Protein AF-A0A3D4EWA5-F1 (afdb_monomer_lite)

Radius of gyration: 17.2 Å; chains: 1; bounding box: 40×42×42 Å

Secondary structure (DSSP, 8-state):
-PPP--S---PEEEEETTEEEEE-GGGSTTSTTHHHHHHHHHHHHHHHHHHHHHS-HHHHHHHTTSEEEE-SB-SS--S-EE---SHHHHHTT--GGGTTEEEE-BGGGGG-HHHHHH-TTHHHHHHHHHHIIIII-TT-HHHHHHHHHHHHHTTTTSEE-TTS-EE--GGGS-TTT-

Structure (mmCIF, N/CA/C/O backbone):
data_AF-A0A3D4EWA5-F1
#
_entry.id   AF-A0A3D4EWA5-F1
#
loop_
_atom_site.group_PDB
_atom_site.id
_atom_site.type_symbol
_atom_site.label_atom_id
_atom_site.label_alt_id
_atom_site.label_comp_id
_atom_site.label_asym_id
_atom_site.label_entity_id
_atom_site.label_seq_id
_atom_site.pdbx_PDB_ins_code
_atom_site.Cartn_x
_atom_site.Cartn_y
_atom_site.Cartn_z
_atom_site.occupancy
_atom_site.B_iso_or_equiv
_atom_site.auth_seq_id
_atom_site.auth_comp_id
_atom_site.auth_asym_id
_atom_site.auth_atom_id
_atom_site.pdbx_PDB_model_num
ATOM 1 N N . ALA A 1 1 ? -5.604 -27.958 -14.054 1.00 60.31 1 ALA A N 1
ATOM 2 C CA . ALA A 1 1 ? -4.445 -27.291 -14.687 1.00 60.31 1 ALA A CA 1
ATOM 3 C C . ALA A 1 1 ? -3.845 -26.311 -13.682 1.00 60.31 1 ALA A C 1
ATOM 5 O O . ALA A 1 1 ? -4.599 -25.819 -12.851 1.00 60.31 1 ALA A O 1
ATOM 6 N N . ARG A 1 2 ? -2.526 -26.063 -13.693 1.00 59.59 2 ARG A N 1
ATOM 7 C CA . ARG A 1 2 ? -1.963 -24.949 -12.906 1.00 59.59 2 ARG A CA 1
ATOM 8 C C . ARG A 1 2 ? -2.493 -23.637 -13.502 1.00 59.59 2 ARG A C 1
ATOM 10 O O . ARG A 1 2 ? -2.557 -23.574 -14.729 1.00 59.59 2 ARG A O 1
ATOM 17 N N . PRO A 1 3 ? -2.894 -22.650 -12.687 1.00 73.94 3 PRO A N 1
ATOM 18 C CA . PRO A 1 3 ? -3.316 -21.363 -13.219 1.00 73.94 3 PRO A CA 1
ATOM 19 C C . PRO A 1 3 ? -2.159 -20.721 -13.994 1.00 73.94 3 PRO A C 1
ATOM 21 O O . PRO A 1 3 ? -0.988 -20.911 -13.649 1.00 73.94 3 PRO A O 1
ATOM 24 N N . GLU A 1 4 ? -2.496 -20.024 -15.077 1.00 88.12 4 GLU A N 1
ATOM 25 C CA . GLU A 1 4 ? -1.547 -19.239 -15.865 1.00 88.12 4 GLU A CA 1
ATOM 26 C C . GLU A 1 4 ? -0.866 -18.190 -14.973 1.00 88.12 4 GLU A C 1
ATOM 28 O O . GLU A 1 4 ? -1.461 -17.708 -14.009 1.00 88.12 4 GLU A O 1
ATOM 33 N N . ARG A 1 5 ? 0.401 -17.861 -15.251 1.00 94.44 5 ARG A N 1
ATOM 34 C CA . ARG A 1 5 ? 1.111 -16.813 -14.506 1.00 94.44 5 ARG A CA 1
ATOM 35 C C . ARG A 1 5 ? 0.621 -15.450 -14.977 1.00 94.44 5 ARG A C 1
ATOM 37 O O . ARG A 1 5 ? 0.975 -15.017 -16.068 1.00 94.44 5 ARG A O 1
ATOM 44 N N . VAL A 1 6 ? -0.147 -14.768 -14.138 1.00 96.12 6 VAL A N 1
ATOM 45 C CA . VAL A 1 6 ? -0.735 -13.463 -14.447 1.00 96.12 6 VAL A CA 1
ATOM 46 C C . VAL A 1 6 ? 0.026 -12.367 -13.706 1.00 96.12 6 VAL A C 1
ATOM 48 O O . VAL A 1 6 ? 0.065 -12.367 -12.479 1.00 96.12 6 VAL A O 1
ATOM 51 N N . GLY A 1 7 ? 0.640 -11.440 -14.448 1.00 94.44 7 GLY A N 1
ATOM 52 C CA . GLY A 1 7 ? 1.297 -10.254 -13.876 1.00 94.44 7 GLY A CA 1
ATOM 53 C C . GLY A 1 7 ? 2.630 -10.514 -13.170 1.00 94.44 7 GLY A C 1
ATOM 54 O O . GLY A 1 7 ? 3.081 -9.680 -12.399 1.00 94.44 7 GLY A O 1
ATOM 55 N N . TRP A 1 8 ? 3.268 -11.664 -13.400 1.00 97.50 8 TRP A N 1
ATOM 56 C CA . TRP A 1 8 ? 4.545 -11.971 -12.755 1.00 97.50 8 TRP A CA 1
ATOM 57 C C . TRP A 1 8 ? 5.662 -11.105 -13.331 1.00 97.50 8 TRP A C 1
ATOM 59 O O . TRP A 1 8 ? 5.814 -11.003 -14.548 1.00 97.50 8 TRP A O 1
ATOM 69 N N . ILE A 1 9 ? 6.486 -10.563 -12.440 1.00 97.31 9 ILE A N 1
ATOM 70 C CA . ILE A 1 9 ? 7.701 -9.820 -12.769 1.00 97.31 9 ILE A CA 1
ATOM 71 C C . ILE A 1 9 ? 8.875 -10.376 -11.964 1.00 97.31 9 ILE A C 1
ATOM 73 O O . ILE A 1 9 ? 8.683 -10.957 -10.898 1.00 97.31 9 ILE A O 1
ATOM 77 N N . GLU A 1 10 ? 10.096 -10.166 -12.446 1.00 98.00 10 GLU A N 1
ATOM 78 C CA . GLU A 1 10 ? 11.303 -10.351 -11.638 1.00 98.00 10 GLU A CA 1
ATOM 79 C C . GLU A 1 10 ? 11.758 -8.978 -11.132 1.00 98.00 10 GLU A C 1
ATOM 81 O O . GLU A 1 10 ? 12.383 -8.231 -11.887 1.00 98.00 10 GLU A O 1
ATOM 86 N N . PRO A 1 11 ? 11.392 -8.585 -9.897 1.00 98.31 11 PRO A N 1
ATOM 87 C CA . PRO A 1 11 ? 11.638 -7.235 -9.420 1.00 98.31 11 PRO A CA 1
ATOM 88 C C . PRO A 1 11 ? 13.100 -7.022 -9.029 1.00 98.31 11 PRO A C 1
ATOM 90 O O . PRO A 1 11 ? 13.798 -7.930 -8.575 1.00 98.31 11 PRO A O 1
ATOM 93 N N . VAL A 1 12 ? 13.530 -5.767 -9.095 1.00 98.69 12 VAL A N 1
ATOM 94 C CA . VAL A 1 12 ? 14.793 -5.313 -8.511 1.00 98.69 12 VAL A CA 1
ATOM 95 C C . VAL A 1 12 ? 14.511 -4.708 -7.140 1.00 98.69 12 VAL A C 1
ATOM 97 O O . VAL A 1 12 ? 13.650 -3.839 -6.995 1.00 98.69 12 VAL A O 1
ATOM 100 N N . GLN A 1 13 ? 15.249 -5.147 -6.123 1.00 98.69 13 GLN A N 1
ATOM 101 C CA . GLN A 1 13 ? 15.126 -4.596 -4.776 1.00 98.69 13 GLN A CA 1
ATOM 102 C C . GLN A 1 13 ? 15.839 -3.248 -4.658 1.00 98.69 13 GLN A C 1
ATOM 104 O O . GLN A 1 13 ? 16.986 -3.089 -5.078 1.00 98.69 13 GLN A O 1
ATOM 109 N N . LYS A 1 14 ? 15.166 -2.282 -4.036 1.00 98.62 14 LYS A N 1
ATOM 110 C CA . LYS A 1 14 ? 15.709 -0.974 -3.667 1.00 98.62 14 LYS A CA 1
ATOM 111 C C . LYS A 1 14 ? 15.431 -0.680 -2.200 1.00 98.62 14 LYS A C 1
ATOM 113 O O . LYS A 1 14 ? 14.403 -1.090 -1.668 1.00 98.62 14 LYS A O 1
ATOM 118 N N . ASN A 1 15 ? 16.324 0.077 -1.567 1.00 98.56 15 ASN A N 1
ATOM 119 C CA . ASN A 1 15 ? 16.031 0.711 -0.287 1.00 98.56 15 ASN A CA 1
ATOM 120 C C . ASN A 1 15 ? 15.477 2.118 -0.543 1.00 98.56 15 ASN A C 1
ATOM 122 O O . ASN A 1 15 ? 16.121 2.909 -1.234 1.00 98.56 15 ASN A O 1
ATOM 126 N N . ILE A 1 16 ? 14.290 2.416 -0.018 1.00 98.62 16 ILE A N 1
ATOM 127 C CA . ILE A 1 16 ? 13.665 3.739 -0.118 1.00 98.62 16 ILE A CA 1
ATOM 128 C C . ILE A 1 16 ? 13.224 4.141 1.283 1.00 98.62 16 ILE A C 1
ATOM 130 O O . ILE A 1 16 ? 12.354 3.497 1.862 1.00 98.62 16 ILE A O 1
ATOM 134 N N . GLU A 1 17 ? 13.847 5.182 1.840 1.00 98.25 17 GLU A N 1
ATOM 135 C CA . GLU A 1 17 ? 13.540 5.712 3.181 1.00 98.25 17 GLU A CA 1
ATOM 136 C C . GLU A 1 17 ? 13.616 4.663 4.314 1.00 98.25 17 GLU A C 1
ATOM 138 O O . GLU A 1 17 ? 12.964 4.791 5.349 1.00 98.25 17 GLU A O 1
ATOM 143 N N . GLY A 1 18 ? 14.410 3.600 4.136 1.00 97.81 18 GLY A N 1
ATOM 144 C CA . GLY A 1 18 ? 14.536 2.501 5.098 1.00 97.81 18 GLY A CA 1
ATOM 145 C C . GLY A 1 18 ? 13.632 1.291 4.834 1.00 97.81 18 GLY A C 1
ATOM 146 O O . GLY A 1 18 ? 13.803 0.280 5.509 1.00 97.81 18 GLY A O 1
ATOM 147 N N . TRP A 1 19 ? 12.738 1.344 3.841 1.00 98.75 19 TRP A N 1
ATOM 148 C CA . TRP A 1 19 ? 11.940 0.192 3.404 1.00 98.75 19 TRP A CA 1
ATOM 149 C C . TRP A 1 19 ? 12.620 -0.572 2.270 1.00 98.75 19 TRP A C 1
ATOM 151 O O . TRP A 1 19 ? 13.206 0.026 1.364 1.00 98.75 19 TRP A O 1
ATOM 161 N N . THR A 1 20 ? 12.457 -1.895 2.272 1.00 98.88 20 THR A N 1
ATOM 162 C CA . THR A 1 20 ? 12.724 -2.738 1.100 1.00 98.88 20 THR A CA 1
ATOM 163 C C . THR A 1 20 ? 11.556 -2.629 0.123 1.00 98.88 20 THR A C 1
ATOM 165 O O . THR A 1 20 ? 10.423 -3.003 0.441 1.00 98.88 20 THR A O 1
ATOM 168 N N . VAL A 1 21 ? 11.840 -2.140 -1.083 1.00 98.88 21 VAL A N 1
ATOM 169 C CA . VAL A 1 21 ? 10.872 -1.995 -2.172 1.00 98.88 21 VAL A CA 1
ATOM 170 C C . VAL A 1 21 ? 11.289 -2.871 -3.350 1.00 98.88 21 VAL A C 1
ATOM 172 O O . VAL A 1 21 ? 12.381 -2.717 -3.891 1.00 98.88 21 VAL A O 1
ATOM 175 N N . HIS A 1 22 ? 10.413 -3.784 -3.755 1.00 98.88 22 HIS A N 1
ATOM 176 C CA . HIS A 1 22 ? 10.550 -4.627 -4.941 1.00 98.88 22 HIS A CA 1
ATOM 177 C C . HIS A 1 22 ? 9.965 -3.871 -6.130 1.00 98.88 22 HIS A C 1
ATOM 179 O O . HIS A 1 22 ? 8.761 -3.631 -6.166 1.00 98.88 22 HIS A O 1
ATOM 185 N N . VAL A 1 23 ? 10.811 -3.439 -7.062 1.00 98.88 23 VAL A N 1
ATOM 186 C CA . VAL A 1 23 ? 10.417 -2.548 -8.159 1.00 98.88 23 VAL A CA 1
ATOM 187 C C . VAL A 1 23 ? 10.438 -3.298 -9.483 1.00 98.88 23 VAL A C 1
ATOM 189 O O . VAL A 1 23 ? 11.435 -3.934 -9.824 1.00 98.88 23 VAL A O 1
ATOM 192 N N . ASP A 1 24 ? 9.356 -3.173 -10.244 1.00 98.69 24 ASP A N 1
ATOM 193 C CA . ASP A 1 24 ? 9.283 -3.577 -11.646 1.00 98.69 24 ASP A CA 1
ATOM 194 C C . ASP A 1 24 ? 10.440 -2.974 -12.463 1.00 98.69 24 ASP A C 1
ATOM 196 O O . ASP A 1 24 ? 10.563 -1.744 -12.519 1.00 98.69 24 ASP A O 1
ATOM 200 N N . PRO A 1 25 ? 11.291 -3.797 -13.110 1.00 98.56 25 PRO A N 1
ATOM 201 C CA . PRO A 1 25 ? 12.411 -3.308 -13.909 1.00 98.56 25 PRO A CA 1
ATOM 202 C C . PRO A 1 25 ? 11.994 -2.334 -15.015 1.00 98.56 25 PRO A C 1
ATOM 204 O O . PRO A 1 25 ? 12.781 -1.458 -15.370 1.00 98.56 25 PRO A O 1
ATOM 207 N N . ALA A 1 26 ? 10.757 -2.417 -15.521 1.00 98.44 26 ALA A N 1
ATOM 208 C CA . ALA A 1 26 ? 10.249 -1.475 -16.514 1.00 98.44 26 ALA A CA 1
ATOM 209 C C . ALA A 1 26 ? 10.202 -0.026 -15.991 1.00 98.44 26 ALA A C 1
ATOM 211 O O . ALA A 1 26 ? 10.226 0.909 -16.785 1.00 98.44 26 ALA A O 1
ATOM 212 N N . LEU A 1 27 ? 10.158 0.178 -14.670 1.00 98.75 27 LEU A N 1
ATOM 213 C CA . LEU A 1 27 ? 10.171 1.493 -14.019 1.00 98.75 27 LEU A CA 1
ATOM 214 C C . LEU A 1 27 ? 11.585 2.007 -13.704 1.00 98.75 27 LEU A C 1
ATOM 216 O O . LEU A 1 27 ? 11.731 3.096 -13.148 1.00 98.75 27 LEU A O 1
ATOM 220 N N . LEU A 1 28 ? 12.628 1.228 -13.977 1.00 98.50 28 LEU A N 1
ATOM 221 C CA . LEU A 1 28 ? 14.000 1.599 -13.646 1.00 98.50 28 LEU A CA 1
ATOM 222 C C . LEU A 1 28 ? 14.712 2.290 -14.808 1.00 98.50 28 LEU A C 1
ATOM 224 O O . LEU A 1 28 ? 14.181 2.416 -15.907 1.00 98.50 28 LEU A O 1
ATOM 228 N N . GLU A 1 29 ? 15.928 2.765 -14.540 1.00 94.50 29 GLU A N 1
ATOM 229 C CA . GLU A 1 29 ? 16.822 3.296 -15.567 1.00 94.50 29 GLU A CA 1
ATOM 230 C C . GLU A 1 29 ? 17.024 2.239 -16.665 1.00 94.50 29 GLU A C 1
ATOM 232 O O . GLU A 1 29 ? 17.309 1.079 -16.366 1.00 94.50 29 GLU A O 1
ATOM 237 N N . ASN A 1 30 ? 16.843 2.639 -17.928 1.00 94.56 30 ASN A N 1
ATOM 238 C CA . ASN A 1 30 ? 16.792 1.772 -19.119 1.00 94.56 30 ASN A CA 1
ATOM 239 C C . ASN A 1 30 ? 15.539 0.880 -19.262 1.00 94.56 30 ASN A C 1
ATOM 241 O O . ASN A 1 30 ? 15.455 0.104 -20.212 1.00 94.56 30 ASN A O 1
ATOM 245 N N . GLY A 1 31 ? 14.558 0.989 -18.365 1.00 97.44 31 GLY A N 1
ATOM 246 C CA . GLY A 1 31 ? 13.248 0.355 -18.511 1.00 97.44 31 GLY A CA 1
ATOM 247 C C . GLY A 1 31 ? 12.320 1.124 -19.460 1.00 97.44 31 GLY A C 1
ATOM 248 O O . GLY A 1 31 ? 12.428 2.342 -19.609 1.00 97.44 31 GLY A O 1
ATOM 249 N N . GLU A 1 32 ? 11.354 0.423 -20.065 1.00 98.19 32 GLU A N 1
ATOM 250 C CA . GLU A 1 32 ? 10.366 0.987 -21.011 1.00 98.19 32 GLU A CA 1
ATOM 251 C C . GLU A 1 32 ? 9.569 2.176 -20.433 1.00 98.19 32 GLU A C 1
ATOM 253 O O . GLU A 1 32 ? 9.068 3.039 -21.155 1.00 98.19 32 GLU A O 1
ATOM 258 N N . HIS A 1 33 ? 9.444 2.245 -19.110 1.00 98.44 33 HIS A N 1
ATOM 259 C CA . HIS A 1 33 ? 8.669 3.246 -18.388 1.00 98.44 33 HIS A CA 1
ATOM 260 C C . HIS A 1 33 ? 9.515 4.032 -17.377 1.00 98.44 33 HIS A C 1
ATOM 262 O O . HIS A 1 33 ? 8.984 4.487 -16.361 1.00 98.44 33 HIS A O 1
ATOM 268 N N . ALA A 1 34 ? 10.806 4.235 -17.658 1.00 98.50 34 ALA A N 1
ATOM 269 C CA . ALA A 1 34 ? 11.747 4.923 -16.771 1.00 98.50 34 ALA A CA 1
ATOM 270 C C . ALA A 1 34 ? 11.237 6.291 -16.265 1.00 98.50 34 ALA A C 1
ATOM 272 O O . ALA A 1 34 ? 11.240 6.537 -15.061 1.00 98.50 34 ALA A O 1
ATOM 273 N N . GLU A 1 35 ? 10.704 7.158 -17.137 1.00 98.31 35 GLU A N 1
ATOM 274 C CA . GLU A 1 35 ? 10.182 8.481 -16.732 1.00 98.31 35 GLU A CA 1
ATOM 275 C C . GLU A 1 35 ? 8.996 8.387 -15.755 1.00 98.31 35 GLU A C 1
ATOM 277 O O . GLU A 1 35 ? 8.840 9.188 -14.829 1.00 98.31 35 GLU A O 1
ATOM 282 N N . LYS A 1 36 ? 8.125 7.394 -15.965 1.00 98.56 36 LYS A N 1
ATOM 283 C CA . LYS A 1 36 ? 6.995 7.109 -15.073 1.00 98.56 36 LYS A CA 1
ATOM 284 C C . LYS A 1 36 ? 7.505 6.590 -13.734 1.00 98.56 36 LYS A C 1
ATOM 286 O O . LYS A 1 36 ? 7.010 7.009 -12.687 1.00 98.56 36 LYS A O 1
ATOM 291 N N . GLY A 1 37 ? 8.487 5.697 -13.781 1.00 98.62 37 GLY A N 1
ATOM 292 C CA . GLY A 1 37 ? 9.143 5.139 -12.613 1.00 98.62 37 GLY A CA 1
ATOM 293 C C . GLY A 1 37 ? 9.837 6.194 -11.769 1.00 98.62 37 GLY A C 1
ATOM 294 O O . GLY A 1 37 ? 9.646 6.210 -10.559 1.00 98.62 37 GLY A O 1
ATOM 295 N N . GLU A 1 38 ? 10.536 7.147 -12.383 1.00 98.56 38 GLU A N 1
ATOM 296 C CA . GLU A 1 38 ? 11.162 8.262 -11.670 1.00 98.56 38 GLU A CA 1
ATOM 297 C C . GLU A 1 38 ? 10.132 9.056 -10.848 1.00 98.56 38 GLU A C 1
ATOM 299 O O . GLU A 1 38 ? 10.327 9.291 -9.652 1.00 98.56 38 GLU A O 1
ATOM 304 N N . LYS A 1 39 ? 8.994 9.415 -11.458 1.00 98.50 39 LYS A N 1
ATOM 305 C CA . LYS A 1 39 ? 7.896 10.120 -10.773 1.00 98.50 39 LYS A CA 1
ATOM 306 C C . LYS A 1 39 ? 7.293 9.276 -9.650 1.00 98.50 39 LYS A C 1
ATOM 308 O O . LYS A 1 39 ? 7.085 9.781 -8.548 1.00 98.50 39 LYS A O 1
ATOM 313 N N . ALA A 1 40 ? 7.027 7.999 -9.919 1.00 98.62 40 ALA A N 1
ATOM 314 C CA . ALA A 1 40 ? 6.442 7.076 -8.953 1.00 98.62 40 ALA A CA 1
ATOM 315 C C . ALA A 1 40 ? 7.356 6.852 -7.742 1.00 98.62 40 ALA A C 1
ATOM 317 O O . ALA A 1 40 ? 6.897 6.951 -6.608 1.00 98.62 40 ALA A O 1
ATOM 318 N N . LEU A 1 41 ? 8.652 6.624 -7.961 1.00 98.81 41 LEU A N 1
ATOM 319 C CA . LEU A 1 41 ? 9.633 6.408 -6.898 1.00 98.81 41 LEU A CA 1
ATOM 320 C C . LEU A 1 41 ? 9.833 7.669 -6.048 1.00 98.81 41 LEU A C 1
ATOM 322 O O . LEU A 1 41 ? 9.870 7.566 -4.823 1.00 98.81 41 LEU A O 1
ATOM 326 N N . LYS A 1 42 ? 9.879 8.860 -6.666 1.00 98.56 42 LYS A N 1
ATOM 327 C CA . LYS A 1 42 ? 9.909 10.142 -5.937 1.00 98.56 42 LYS A CA 1
ATOM 328 C C . LYS A 1 42 ? 8.669 10.326 -5.061 1.00 98.56 42 LYS A C 1
ATOM 330 O O . LYS A 1 42 ? 8.787 10.704 -3.897 1.00 98.56 42 LYS A O 1
ATOM 335 N N . MET A 1 43 ? 7.483 10.028 -5.593 1.00 98.44 43 MET A N 1
ATOM 336 C CA . MET A 1 43 ? 6.244 10.118 -4.817 1.00 98.44 43 MET A CA 1
ATOM 337 C C . MET A 1 43 ? 6.159 9.067 -3.711 1.00 98.44 43 MET A C 1
ATOM 339 O O . MET A 1 43 ? 5.721 9.388 -2.608 1.00 98.44 43 MET A O 1
ATOM 343 N N . LEU A 1 44 ? 6.611 7.836 -3.960 1.00 98.75 44 LEU A N 1
ATOM 344 C CA . LEU A 1 44 ? 6.685 6.805 -2.928 1.00 98.75 44 LEU A CA 1
ATOM 345 C C . LEU A 1 44 ? 7.616 7.239 -1.790 1.00 98.75 44 LEU A C 1
ATOM 347 O O . LEU A 1 44 ? 7.211 7.174 -0.633 1.00 98.75 44 LEU A O 1
ATOM 351 N N . ALA A 1 45 ? 8.807 7.760 -2.104 1.00 98.81 45 ALA A N 1
ATOM 352 C CA . ALA A 1 45 ? 9.714 8.318 -1.101 1.00 98.81 45 ALA A CA 1
ATOM 353 C C . ALA A 1 45 ? 9.035 9.433 -0.285 1.00 98.81 45 ALA A C 1
ATOM 355 O O . ALA A 1 45 ? 9.088 9.409 0.941 1.00 98.81 45 ALA A O 1
ATOM 356 N N . ASN A 1 46 ? 8.298 10.345 -0.929 1.00 98.19 46 ASN A N 1
ATOM 357 C CA . ASN A 1 46 ? 7.532 11.376 -0.221 1.00 98.19 46 ASN A CA 1
ATOM 358 C C . ASN A 1 46 ? 6.488 10.791 0.752 1.00 98.19 46 ASN A C 1
ATOM 360 O O . ASN A 1 46 ? 6.375 11.254 1.890 1.00 98.19 46 ASN A O 1
ATOM 364 N N . HIS A 1 47 ? 5.735 9.768 0.336 1.00 98.25 47 HIS A N 1
ATOM 365 C CA . HIS A 1 47 ? 4.801 9.075 1.227 1.00 98.25 47 HIS A CA 1
ATOM 366 C C . HIS A 1 47 ? 5.522 8.466 2.437 1.00 98.25 47 HIS A C 1
ATOM 368 O O . HIS A 1 47 ? 5.064 8.646 3.564 1.00 98.25 47 HIS A O 1
ATOM 374 N N . LEU A 1 48 ? 6.652 7.794 2.218 1.00 98.69 48 LEU A N 1
ATOM 375 C CA . LEU A 1 48 ? 7.423 7.138 3.276 1.00 98.69 48 LEU A CA 1
ATOM 376 C C . LEU A 1 48 ? 8.074 8.144 4.240 1.00 98.69 48 LEU A C 1
ATOM 378 O O . LEU A 1 48 ? 7.995 7.961 5.452 1.00 98.69 48 LEU A O 1
ATOM 382 N N . GLN A 1 49 ? 8.600 9.267 3.744 1.00 98.50 49 GLN A N 1
ATOM 383 C CA . GLN A 1 49 ? 9.114 10.363 4.578 1.00 98.50 49 GLN A CA 1
ATOM 384 C C . GLN A 1 49 ? 8.038 10.923 5.516 1.00 98.50 49 GLN A C 1
ATOM 386 O O . GLN A 1 49 ? 8.290 11.139 6.702 1.00 98.50 49 GLN A O 1
ATOM 391 N N . ARG A 1 50 ? 6.809 11.119 5.015 1.00 98.06 50 ARG A N 1
ATOM 392 C CA . ARG A 1 50 ? 5.674 11.549 5.850 1.00 98.06 50 ARG A CA 1
ATOM 393 C C . ARG A 1 50 ? 5.385 10.530 6.953 1.00 98.06 50 ARG A C 1
ATOM 395 O O . ARG A 1 50 ? 5.125 10.927 8.082 1.00 98.06 50 ARG A O 1
ATOM 402 N N . ILE A 1 51 ? 5.470 9.235 6.654 1.00 98.50 51 ILE A N 1
ATOM 403 C CA . ILE A 1 51 ? 5.286 8.166 7.648 1.00 98.50 51 ILE A CA 1
ATOM 404 C C . ILE A 1 51 ? 6.388 8.210 8.715 1.00 98.50 51 ILE A C 1
ATOM 406 O O . ILE A 1 51 ? 6.069 8.122 9.899 1.00 98.50 51 ILE A O 1
ATOM 410 N N . CYS A 1 52 ? 7.650 8.424 8.327 1.00 98.38 52 CYS A N 1
ATOM 411 C CA . CYS A 1 52 ? 8.761 8.600 9.270 1.00 98.38 52 CYS A CA 1
ATOM 412 C C . CYS A 1 52 ? 8.536 9.759 10.252 1.00 98.38 52 CYS A C 1
ATOM 414 O O . CYS A 1 52 ? 8.938 9.661 11.407 1.00 98.38 52 CYS A O 1
ATOM 416 N N . ILE A 1 53 ? 7.899 10.846 9.804 1.00 98.06 53 ILE A N 1
ATOM 417 C CA . ILE A 1 53 ? 7.577 12.005 10.651 1.00 98.06 53 ILE A CA 1
ATOM 418 C C . ILE A 1 53 ? 6.408 11.698 11.597 1.00 98.06 53 ILE A C 1
ATOM 420 O O . ILE A 1 53 ? 6.411 12.134 12.746 1.00 98.06 53 ILE A O 1
ATOM 424 N N . LEU A 1 54 ? 5.389 10.989 11.108 1.00 97.25 54 LEU A N 1
ATOM 425 C CA . LEU A 1 54 ? 4.132 10.781 11.832 1.00 97.25 54 LEU A CA 1
ATOM 426 C C . LEU A 1 54 ? 4.213 9.693 12.908 1.00 97.25 54 LEU A C 1
ATOM 428 O O . LEU A 1 54 ? 3.469 9.759 13.886 1.00 97.25 54 LEU A O 1
ATOM 432 N N . LEU A 1 55 ? 5.053 8.672 12.724 1.00 97.69 55 LEU A N 1
ATOM 433 C CA . LEU A 1 55 ? 5.074 7.510 13.611 1.00 97.69 55 LEU A CA 1
ATOM 434 C C . LEU A 1 55 ? 6.114 7.634 14.733 1.00 97.69 55 LEU A C 1
ATOM 436 O O . LEU A 1 55 ? 7.247 8.051 14.483 1.00 97.69 55 LEU A O 1
ATOM 440 N N . PRO A 1 56 ? 5.794 7.185 15.965 1.00 97.88 56 PRO A N 1
ATOM 441 C CA . PRO A 1 56 ? 6.800 7.065 17.008 1.00 97.88 56 PRO A CA 1
ATOM 442 C C . PRO A 1 56 ? 7.869 6.031 16.628 1.00 97.88 56 PRO A C 1
ATOM 444 O O . PRO A 1 56 ? 7.611 5.053 15.921 1.00 97.88 56 PRO A O 1
ATOM 447 N N . LYS A 1 57 ? 9.086 6.236 17.143 1.00 97.38 57 LYS A N 1
ATOM 448 C CA . LYS A 1 57 ? 10.292 5.487 16.751 1.00 97.38 57 LYS A CA 1
ATOM 449 C C . LYS A 1 57 ? 10.141 3.965 16.851 1.00 97.38 57 LYS A C 1
ATOM 451 O O . LYS A 1 57 ? 10.655 3.244 15.999 1.00 97.38 57 LYS A O 1
ATOM 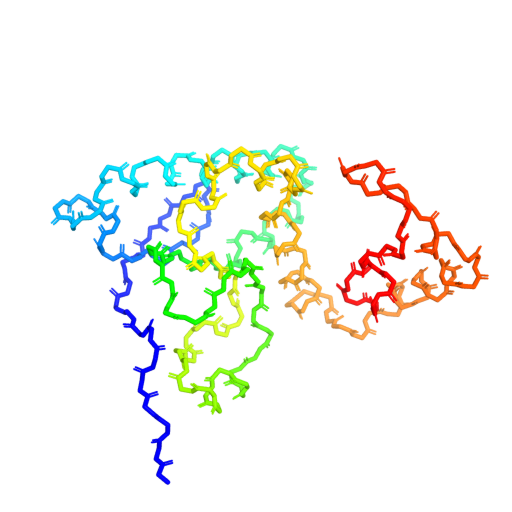456 N N . GLU A 1 58 ? 9.458 3.471 17.882 1.00 97.56 58 GLU A N 1
ATOM 457 C CA . GLU A 1 58 ? 9.270 2.032 18.087 1.00 97.56 58 GLU A CA 1
ATOM 458 C C . GLU A 1 58 ? 8.405 1.408 16.978 1.00 97.56 58 GLU A C 1
ATOM 460 O O . GLU A 1 58 ? 8.789 0.407 16.372 1.00 97.56 58 GLU A O 1
ATOM 465 N N . GLN A 1 59 ? 7.255 2.017 16.679 1.00 97.88 59 GLN A N 1
ATOM 466 C CA . GLN A 1 59 ? 6.334 1.559 15.638 1.00 97.88 59 GLN A CA 1
ATOM 467 C C . GLN A 1 59 ? 6.959 1.727 14.252 1.00 97.88 59 GLN A C 1
ATOM 469 O O . GLN A 1 59 ? 6.834 0.828 13.422 1.00 97.88 59 GLN A O 1
ATOM 474 N N . LEU A 1 60 ? 7.698 2.818 14.026 1.00 98.44 60 LEU A N 1
ATOM 475 C CA . LEU A 1 60 ? 8.434 3.042 12.784 1.00 98.44 60 LEU A CA 1
ATOM 476 C C . LEU A 1 60 ? 9.445 1.915 12.511 1.00 98.44 60 LEU A C 1
ATOM 478 O O . LEU A 1 60 ? 9.454 1.344 11.424 1.00 98.44 60 LEU A O 1
ATOM 482 N N . GLY A 1 61 ? 10.232 1.510 13.515 1.00 98.19 61 GLY A N 1
ATOM 483 C CA . GLY A 1 61 ? 11.198 0.415 13.359 1.00 98.19 61 GLY A CA 1
ATOM 484 C C . GLY A 1 61 ? 10.558 -0.950 13.065 1.00 98.19 61 GLY A C 1
ATOM 485 O O . GLY A 1 61 ? 11.195 -1.823 12.475 1.00 98.19 61 GLY A O 1
ATOM 486 N N . LYS A 1 62 ? 9.293 -1.151 13.457 1.00 98.31 62 LYS A N 1
ATOM 487 C CA . LYS A 1 62 ? 8.509 -2.346 13.108 1.00 98.31 62 LYS A CA 1
ATOM 488 C C . LYS A 1 62 ? 7.959 -2.250 11.684 1.00 98.31 62 LYS A C 1
ATOM 490 O O . LYS A 1 62 ? 8.078 -3.210 10.929 1.00 98.31 62 LYS A O 1
ATOM 495 N N . ILE A 1 63 ? 7.401 -1.098 11.309 1.00 98.00 63 ILE A N 1
ATOM 496 C CA . ILE A 1 63 ? 6.748 -0.900 10.008 1.00 98.00 63 ILE A CA 1
ATOM 497 C C . ILE A 1 63 ? 7.749 -0.877 8.839 1.00 98.00 63 ILE A C 1
ATOM 499 O O . ILE A 1 63 ? 7.413 -1.302 7.740 1.00 98.00 63 ILE A O 1
ATOM 503 N N . GLN A 1 64 ? 8.996 -0.451 9.073 1.00 98.31 64 GLN A N 1
ATOM 504 C CA . GLN A 1 64 ? 10.071 -0.464 8.067 1.00 98.31 64 GLN A CA 1
ATOM 505 C C . GLN A 1 64 ? 10.523 -1.873 7.659 1.00 98.31 64 GLN A C 1
ATOM 507 O O . GLN A 1 64 ? 11.134 -2.046 6.608 1.00 98.31 64 GLN A O 1
ATOM 512 N N . LYS A 1 65 ? 10.197 -2.898 8.458 1.00 98.38 65 LYS A N 1
ATOM 513 C CA . LYS A 1 65 ? 10.461 -4.303 8.109 1.00 98.38 65 LYS A CA 1
ATOM 514 C C . LYS A 1 65 ? 9.465 -4.8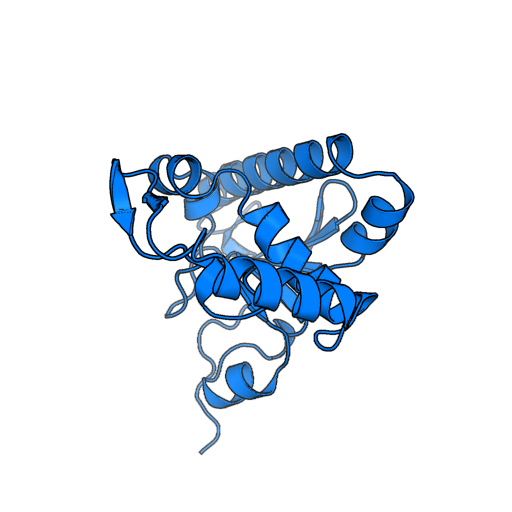58 7.092 1.00 98.38 65 LYS A C 1
ATOM 516 O O . LYS A 1 65 ? 9.691 -5.935 6.553 1.00 98.38 65 LYS A O 1
ATOM 521 N N . MET A 1 66 ? 8.352 -4.163 6.871 1.00 98.44 66 MET A N 1
ATOM 522 C CA . MET A 1 66 ? 7.327 -4.582 5.922 1.00 98.44 66 MET A CA 1
ATOM 523 C C . MET A 1 66 ? 7.771 -4.209 4.518 1.00 98.44 66 MET A C 1
ATOM 525 O O . MET A 1 66 ? 8.245 -3.103 4.276 1.00 98.44 66 MET A O 1
ATOM 529 N N . GLU A 1 67 ? 7.611 -5.134 3.584 1.00 98.81 67 GLU A N 1
ATOM 530 C CA . GLU A 1 67 ? 8.091 -4.938 2.222 1.00 98.81 67 GLU A CA 1
ATOM 531 C C . GLU A 1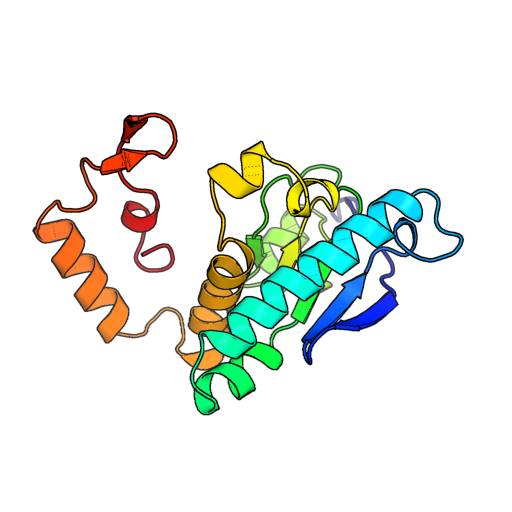 67 ? 6.986 -4.375 1.325 1.00 98.81 67 GLU A C 1
ATOM 533 O O . GLU A 1 67 ? 5.798 -4.685 1.480 1.00 98.81 67 GLU A O 1
ATOM 538 N N . ILE A 1 68 ? 7.397 -3.556 0.360 1.00 98.94 68 ILE A N 1
ATOM 539 C CA . ILE A 1 68 ? 6.512 -2.936 -0.628 1.00 98.94 68 ILE A CA 1
ATOM 540 C C . ILE A 1 68 ? 6.851 -3.505 -2.005 1.00 98.94 68 ILE A C 1
ATOM 542 O O . ILE A 1 68 ? 8.018 -3.702 -2.328 1.00 98.94 68 ILE A O 1
ATOM 546 N N . TRP A 1 69 ? 5.841 -3.762 -2.826 1.00 98.88 69 TRP A N 1
ATOM 547 C CA . TRP A 1 69 ? 5.975 -4.226 -4.202 1.00 98.88 69 TRP A CA 1
ATOM 548 C C . TRP A 1 69 ? 5.340 -3.207 -5.144 1.00 98.88 69 TRP A C 1
ATOM 550 O O . TRP A 1 69 ? 4.175 -2.855 -4.969 1.00 98.88 69 TRP A O 1
ATOM 560 N N . LEU A 1 70 ? 6.106 -2.706 -6.110 1.00 98.88 70 LEU A N 1
ATOM 561 C CA . LEU A 1 70 ? 5.705 -1.647 -7.030 1.00 98.88 70 LEU A CA 1
ATOM 562 C C . LEU A 1 70 ? 5.753 -2.149 -8.471 1.00 98.88 70 LEU A C 1
ATOM 564 O O . LEU A 1 70 ? 6.833 -2.405 -9.003 1.00 98.88 70 LEU A O 1
ATOM 568 N N . GLU A 1 71 ? 4.587 -2.196 -9.108 1.00 98.62 71 GLU A N 1
ATOM 569 C CA . GLU A 1 71 ? 4.443 -2.558 -10.517 1.00 98.62 71 GLU A CA 1
ATOM 570 C C . GLU A 1 71 ? 4.175 -1.343 -11.398 1.00 98.62 71 GLU A C 1
ATOM 572 O O . GLU A 1 71 ? 3.537 -0.371 -10.976 1.00 98.62 71 GLU A O 1
ATOM 577 N N . ASN A 1 72 ? 4.609 -1.402 -12.661 1.00 98.50 72 ASN A N 1
ATOM 578 C CA . ASN A 1 72 ? 4.173 -0.422 -13.649 1.00 98.50 72 ASN A CA 1
ATOM 579 C C . ASN A 1 72 ? 2.647 -0.438 -13.780 1.00 98.50 72 ASN A C 1
ATOM 581 O O . ASN A 1 72 ? 2.009 0.613 -13.668 1.00 98.50 72 ASN A O 1
ATOM 585 N N . LYS A 1 73 ? 2.081 -1.627 -14.012 1.00 98.31 73 LYS A N 1
ATOM 586 C CA . LYS A 1 73 ? 0.643 -1.877 -14.097 1.00 98.31 73 LYS A CA 1
ATOM 587 C C . LYS A 1 73 ? 0.370 -3.384 -14.082 1.00 98.31 73 LYS A C 1
ATOM 589 O O . LYS A 1 73 ? 0.637 -4.052 -15.079 1.00 98.31 73 LYS A O 1
ATOM 594 N N . HIS A 1 74 ? -0.235 -3.890 -13.013 1.00 98.31 74 HIS A N 1
ATOM 595 C CA . HIS A 1 74 ? -0.724 -5.264 -12.968 1.00 98.31 74 HIS A CA 1
ATOM 596 C C . HIS A 1 74 ? -1.842 -5.453 -14.015 1.00 98.31 74 HIS A C 1
ATOM 598 O O . HIS A 1 74 ? -2.700 -4.575 -14.163 1.00 98.31 74 HIS A O 1
ATOM 604 N N . PRO A 1 75 ? -1.909 -6.592 -14.728 1.00 97.19 75 PRO A N 1
ATOM 605 C CA . PRO A 1 75 ? -2.901 -6.821 -15.789 1.00 97.19 75 PRO A CA 1
ATOM 606 C C . PRO A 1 75 ? -4.365 -6.917 -15.321 1.00 97.19 75 PRO A C 1
ATOM 608 O O . PRO A 1 75 ? -5.270 -6.837 -16.145 1.00 97.19 75 PRO A O 1
ATOM 611 N N . GLU A 1 76 ? -4.615 -7.059 -14.018 1.00 97.25 76 GLU A N 1
ATOM 612 C CA . GLU A 1 76 ? -5.944 -7.383 -13.463 1.00 97.25 76 GLU A CA 1
ATOM 613 C C . GLU A 1 76 ? -6.229 -6.604 -12.173 1.00 97.25 76 GLU A C 1
ATOM 615 O O . GLU A 1 76 ? -7.318 -6.060 -11.991 1.00 97.25 76 GLU A O 1
ATOM 620 N N . LEU A 1 77 ? -5.243 -6.506 -11.277 1.00 97.12 77 LEU A N 1
ATOM 621 C CA . LEU A 1 77 ? -5.351 -5.755 -10.032 1.00 97.12 77 LEU A CA 1
ATOM 622 C C . LEU A 1 77 ? -5.189 -4.252 -10.282 1.00 97.12 77 LEU A C 1
ATOM 624 O O . LEU A 1 77 ? -4.315 -3.824 -11.030 1.00 97.12 77 LEU A O 1
ATOM 628 N N . THR A 1 78 ? -6.027 -3.443 -9.635 1.00 95.12 78 THR A N 1
ATOM 629 C CA . THR A 1 78 ? -6.061 -1.985 -9.858 1.00 95.12 78 THR A CA 1
ATOM 630 C C . THR A 1 78 ? -5.913 -1.157 -8.586 1.00 95.12 78 THR A C 1
ATOM 632 O O . THR A 1 78 ? -5.397 -0.042 -8.644 1.00 95.12 78 THR A O 1
ATOM 635 N N . ALA A 1 79 ? -6.362 -1.672 -7.440 1.00 94.56 79 ALA A N 1
ATOM 636 C CA . ALA A 1 79 ? -6.196 -1.013 -6.150 1.00 94.56 79 ALA A CA 1
ATOM 637 C C . ALA A 1 79 ? -4.804 -1.285 -5.561 1.00 94.56 79 ALA A C 1
ATOM 639 O O . ALA A 1 79 ? -4.223 -2.350 -5.788 1.00 94.56 79 ALA A O 1
ATOM 640 N N . MET A 1 80 ? -4.285 -0.332 -4.784 1.00 97.50 80 MET A N 1
ATOM 641 C CA . MET A 1 80 ? -3.221 -0.641 -3.825 1.00 97.50 80 MET A CA 1
ATOM 642 C C . MET A 1 80 ? -3.821 -1.533 -2.738 1.00 97.50 80 MET A C 1
ATOM 644 O O . MET A 1 80 ? -4.981 -1.330 -2.386 1.00 97.50 80 MET A O 1
ATOM 648 N N . GLN A 1 81 ? -3.082 -2.546 -2.294 1.00 97.75 81 GLN A N 1
ATOM 649 C CA . GLN A 1 81 ? -3.601 -3.518 -1.332 1.00 97.75 81 GLN A CA 1
ATOM 650 C C . GLN A 1 81 ? -2.480 -4.290 -0.636 1.00 97.75 81 GLN A C 1
ATOM 652 O O . GLN A 1 81 ? -1.461 -4.622 -1.248 1.00 97.75 81 GLN A O 1
ATOM 657 N N . TYR A 1 82 ? -2.691 -4.640 0.625 1.00 98.62 82 TYR A N 1
ATOM 658 C CA . TYR A 1 82 ? -1.880 -5.611 1.351 1.00 98.62 82 TYR A CA 1
ATOM 659 C C . TYR A 1 82 ? -2.364 -7.054 1.128 1.00 98.62 82 TYR A C 1
ATOM 661 O O . TYR A 1 82 ? -3.558 -7.343 1.197 1.00 98.62 82 TYR A O 1
ATOM 669 N N . HIS A 1 83 ? -1.433 -7.992 0.918 1.00 98.19 83 HIS A N 1
ATOM 670 C CA . HIS A 1 83 ? -1.757 -9.417 0.750 1.00 98.19 83 HIS A CA 1
ATOM 671 C C . HIS A 1 83 ? -1.435 -10.218 2.018 1.00 98.19 83 HIS A C 1
ATOM 673 O O . HIS A 1 83 ? -0.272 -10.565 2.228 1.00 98.19 83 HIS A O 1
ATOM 679 N N . PRO A 1 84 ? -2.421 -10.607 2.849 1.00 97.62 84 PRO A N 1
ATOM 680 C CA . PRO A 1 84 ? -2.147 -11.301 4.112 1.00 97.62 84 PRO A CA 1
ATOM 681 C C . PRO A 1 84 ? -1.671 -12.752 3.937 1.00 97.62 84 PRO A C 1
ATOM 683 O O . PRO A 1 84 ? -1.167 -13.365 4.878 1.00 97.62 84 PRO A O 1
ATOM 686 N N . GLY A 1 85 ? -1.809 -13.338 2.744 1.00 97.31 85 GLY A N 1
ATOM 687 C CA . GLY A 1 85 ? -1.389 -14.712 2.487 1.00 97.31 85 GLY A CA 1
ATOM 688 C C . GLY A 1 85 ? -1.359 -15.082 1.007 1.00 97.31 85 GLY A C 1
ATOM 689 O O . GLY A 1 85 ? -1.922 -14.394 0.162 1.00 97.31 85 GLY A O 1
ATOM 690 N N . ALA A 1 86 ? -0.702 -16.202 0.700 1.00 97.56 86 ALA A N 1
ATOM 691 C CA . ALA A 1 86 ? -0.452 -16.639 -0.676 1.00 97.56 86 ALA A CA 1
ATOM 692 C C . ALA A 1 86 ? -1.582 -17.469 -1.310 1.00 97.56 86 ALA A C 1
ATOM 694 O O . ALA A 1 86 ? -1.500 -17.758 -2.498 1.00 97.56 86 ALA A O 1
ATOM 695 N N . GLY A 1 87 ? -2.595 -17.899 -0.546 1.00 97.31 87 GLY A N 1
ATOM 696 C CA . GLY A 1 87 ? -3.649 -18.797 -1.046 1.00 97.31 87 GLY A CA 1
ATOM 697 C C . GLY A 1 87 ? -4.406 -18.195 -2.230 1.00 97.31 87 GLY A C 1
ATOM 698 O O . GLY A 1 87 ? -4.286 -18.679 -3.350 1.00 97.31 87 GLY A O 1
ATOM 699 N N . TRP A 1 88 ? -5.066 -17.058 -1.996 1.00 96.62 88 TRP A N 1
ATOM 700 C CA . TRP A 1 88 ? -5.815 -16.341 -3.031 1.00 96.62 88 TRP A CA 1
ATOM 701 C C . TRP A 1 88 ? -4.946 -15.917 -4.225 1.00 96.62 88 TRP A C 1
ATOM 703 O O . TRP A 1 88 ? -5.392 -16.000 -5.366 1.00 96.62 88 TRP A O 1
ATOM 713 N N . LEU A 1 89 ? -3.692 -15.517 -3.976 1.00 97.62 89 LEU A N 1
ATOM 714 C CA . LEU A 1 89 ? -2.731 -15.182 -5.032 1.00 97.62 89 LEU A CA 1
ATOM 715 C C . LEU A 1 89 ? -2.494 -16.379 -5.964 1.00 97.62 89 LEU A C 1
ATOM 717 O O . LEU A 1 89 ? -2.619 -16.249 -7.179 1.00 97.62 89 LEU A O 1
ATOM 721 N N . LYS A 1 90 ? -2.218 -17.561 -5.396 1.00 97.06 90 LYS A N 1
ATOM 722 C CA . LYS A 1 90 ? -1.998 -18.794 -6.164 1.00 97.06 90 LYS A CA 1
ATOM 723 C C . LYS A 1 90 ? -3.242 -19.214 -6.934 1.00 97.06 90 LYS A C 1
ATOM 725 O O . LYS A 1 90 ? -3.110 -19.573 -8.098 1.00 97.06 90 LYS A O 1
ATOM 730 N N . ASP A 1 91 ? -4.420 -19.138 -6.318 1.00 96.19 91 ASP A N 1
ATOM 731 C CA . ASP A 1 91 ? -5.689 -19.521 -6.953 1.00 96.19 91 ASP A CA 1
ATOM 732 C C . ASP A 1 91 ? -6.009 -18.649 -8.176 1.00 96.19 91 ASP A C 1
ATOM 734 O O . ASP A 1 91 ? -6.611 -19.119 -9.140 1.00 96.19 91 ASP A O 1
ATOM 738 N N . ARG A 1 92 ? -5.568 -17.386 -8.155 1.00 95.88 92 ARG A N 1
ATOM 739 C CA . ARG A 1 92 ? -5.707 -16.427 -9.259 1.00 95.88 92 ARG A CA 1
ATOM 740 C C . ARG A 1 92 ? -4.568 -16.471 -10.279 1.00 95.88 92 ARG A C 1
ATOM 742 O O . ARG A 1 92 ? -4.656 -15.794 -11.293 1.00 95.88 92 ARG A O 1
ATOM 749 N N . GLY A 1 93 ? -3.508 -17.241 -10.028 1.00 96.94 93 GLY A N 1
ATOM 750 C CA . GLY A 1 93 ? -2.320 -17.255 -10.884 1.00 96.94 93 GLY A CA 1
ATOM 751 C C . GLY A 1 93 ? -1.387 -16.053 -10.699 1.00 96.94 93 GLY A C 1
ATOM 752 O O . GLY A 1 93 ? -0.436 -15.898 -11.464 1.00 96.94 93 GLY A O 1
ATOM 753 N N . TYR A 1 94 ? -1.608 -15.223 -9.678 1.00 97.69 94 TYR A N 1
ATOM 754 C CA . TYR A 1 94 ? -0.733 -14.103 -9.325 1.00 97.69 94 TYR A CA 1
ATOM 755 C C . TYR A 1 94 ? 0.539 -14.577 -8.619 1.00 97.69 94 TYR A C 1
ATOM 757 O O . TYR A 1 94 ? 0.631 -15.719 -8.155 1.00 97.69 94 TYR A O 1
ATOM 765 N N . ASP A 1 95 ? 1.531 -13.693 -8.522 1.00 98.00 95 ASP A N 1
ATOM 766 C CA . ASP A 1 95 ? 2.814 -14.024 -7.909 1.00 98.00 95 ASP A CA 1
ATOM 767 C C . ASP A 1 95 ? 2.667 -14.257 -6.387 1.00 98.00 95 ASP A C 1
ATOM 769 O O . ASP A 1 95 ? 2.357 -13.325 -5.637 1.00 98.00 95 ASP A O 1
ATOM 773 N N . PRO A 1 96 ? 2.912 -15.478 -5.869 1.00 97.94 96 PRO A N 1
ATOM 774 C CA . PRO A 1 96 ? 2.817 -15.760 -4.440 1.00 97.94 96 PRO A CA 1
ATOM 775 C C . PRO A 1 96 ? 3.860 -15.008 -3.599 1.00 97.94 96 PRO A C 1
ATOM 777 O O . PRO A 1 96 ? 3.691 -14.931 -2.381 1.00 97.94 96 PRO A O 1
ATOM 780 N N . ARG A 1 97 ? 4.912 -14.438 -4.210 1.00 98.38 97 ARG A N 1
ATOM 781 C CA . ARG A 1 97 ? 5.892 -13.572 -3.532 1.00 98.38 97 ARG A CA 1
ATOM 782 C C . ARG A 1 97 ? 5.279 -12.260 -3.043 1.00 98.38 97 ARG A C 1
ATOM 784 O O . ARG A 1 97 ? 5.859 -11.650 -2.145 1.00 98.38 97 ARG A O 1
ATOM 791 N N . LEU A 1 98 ? 4.108 -11.863 -3.554 1.00 98.50 98 LEU A N 1
ATOM 792 C CA . LEU A 1 98 ? 3.332 -10.719 -3.059 1.00 98.50 98 LEU A CA 1
ATOM 793 C C . LEU A 1 98 ? 2.807 -10.925 -1.631 1.00 98.50 98 LEU A C 1
ATOM 795 O O . LEU A 1 98 ? 2.461 -9.954 -0.960 1.00 98.50 98 LEU A O 1
ATOM 799 N N . ALA A 1 99 ? 2.745 -12.169 -1.144 1.00 98.62 99 ALA A N 1
ATOM 800 C CA . ALA A 1 99 ? 2.283 -12.452 0.206 1.00 98.62 99 ALA A CA 1
ATOM 801 C C . ALA A 1 99 ? 3.121 -11.703 1.256 1.00 98.62 99 ALA A C 1
ATOM 803 O O . ALA A 1 99 ? 4.351 -11.656 1.190 1.00 98.62 99 ALA A O 1
ATOM 804 N N . LYS A 1 100 ? 2.416 -11.145 2.242 1.00 98.50 100 LYS A N 1
ATOM 805 C CA . LYS A 1 100 ? 2.929 -10.291 3.316 1.00 98.50 100 LYS A CA 1
ATOM 806 C C . LYS A 1 100 ? 3.580 -8.987 2.834 1.00 98.50 100 LYS A C 1
ATOM 808 O O . LYS A 1 100 ? 4.366 -8.396 3.574 1.00 98.50 100 LYS A O 1
ATOM 813 N N . LYS A 1 101 ? 3.213 -8.499 1.643 1.00 98.69 101 LYS A N 1
ATOM 814 C CA . LYS A 1 101 ? 3.680 -7.218 1.090 1.00 98.69 101 LYS A CA 1
ATOM 815 C C . LYS A 1 101 ? 2.537 -6.252 0.831 1.00 98.69 101 LYS A C 1
ATOM 817 O O . LYS A 1 101 ? 1.421 -6.660 0.504 1.00 98.69 101 LYS A O 1
ATOM 822 N N . VAL A 1 102 ? 2.851 -4.965 0.931 1.00 98.81 102 VAL A N 1
ATOM 823 C CA . VAL A 1 102 ? 2.017 -3.893 0.380 1.00 98.81 102 VAL A CA 1
ATOM 824 C C . VAL A 1 102 ? 2.244 -3.849 -1.125 1.00 98.81 102 VAL A C 1
ATOM 826 O O . VAL A 1 102 ? 3.366 -3.630 -1.570 1.00 98.81 102 VAL A O 1
ATOM 829 N N . HIS A 1 103 ? 1.197 -4.059 -1.915 1.00 98.81 103 HIS A N 1
ATOM 830 C CA . HIS A 1 103 ? 1.267 -4.075 -3.370 1.00 98.81 103 HIS A CA 1
ATOM 831 C C . HIS A 1 103 ? 0.700 -2.777 -3.953 1.00 98.81 103 HIS A C 1
ATOM 833 O O . HIS A 1 103 ? -0.501 -2.514 -3.897 1.00 98.81 103 HIS A O 1
ATOM 839 N N . ILE A 1 104 ? 1.577 -1.984 -4.563 1.00 98.75 104 ILE A N 1
ATOM 840 C CA . ILE A 1 104 ? 1.240 -0.858 -5.428 1.00 98.75 104 ILE A CA 1
ATOM 841 C C . ILE A 1 104 ? 1.117 -1.392 -6.859 1.00 98.75 104 ILE A C 1
ATOM 843 O O . ILE A 1 104 ? 2.099 -1.500 -7.589 1.00 98.75 104 ILE A O 1
ATOM 847 N N . THR A 1 105 ? -0.110 -1.737 -7.242 1.00 98.50 105 THR A N 1
ATOM 848 C CA . THR A 1 105 ? -0.434 -2.437 -8.501 1.00 98.50 105 THR A CA 1
ATOM 849 C C . THR A 1 105 ? -0.283 -1.570 -9.752 1.00 98.50 105 THR A C 1
ATOM 851 O O . THR A 1 105 ? -0.285 -2.080 -10.868 1.00 98.50 105 THR A O 1
ATOM 854 N N . ASN A 1 106 ? -0.182 -0.247 -9.598 1.00 98.31 106 ASN A N 1
ATOM 855 C CA . ASN A 1 106 ? -0.025 0.694 -10.702 1.00 98.31 106 ASN A CA 1
ATOM 856 C C . ASN A 1 106 ? 0.765 1.924 -10.247 1.00 98.31 106 ASN A C 1
ATOM 858 O O . ASN A 1 106 ? 0.264 2.752 -9.480 1.00 98.31 106 ASN A O 1
ATOM 862 N N . ALA A 1 107 ? 1.976 2.083 -10.775 1.00 98.50 107 ALA A N 1
ATOM 863 C CA . ALA A 1 107 ? 2.871 3.189 -10.460 1.00 98.50 107 ALA A CA 1
ATOM 864 C C . ALA A 1 107 ? 2.248 4.576 -10.693 1.00 98.50 107 ALA A C 1
ATOM 866 O O . ALA A 1 107 ? 2.506 5.505 -9.926 1.00 98.50 107 ALA A O 1
ATOM 867 N N . SER A 1 108 ? 1.385 4.735 -11.704 1.00 98.19 108 SER A N 1
ATOM 868 C CA . SER A 1 108 ? 0.733 6.022 -11.988 1.00 98.19 108 SER A CA 1
ATOM 869 C C . SER A 1 108 ? -0.246 6.468 -10.903 1.00 98.19 108 SER A C 1
ATOM 871 O O . SER A 1 108 ? -0.521 7.661 -10.781 1.00 98.19 108 SER A O 1
ATOM 873 N N . ALA A 1 109 ? -0.743 5.546 -10.075 1.00 97.56 109 ALA A N 1
ATOM 874 C CA . ALA A 1 109 ? -1.639 5.886 -8.976 1.00 97.56 109 ALA A CA 1
ATOM 875 C C . ALA A 1 109 ? -0.942 6.708 -7.875 1.00 97.56 109 ALA A C 1
ATOM 877 O O . ALA A 1 109 ? -1.604 7.499 -7.210 1.00 97.56 109 ALA A O 1
ATOM 878 N N . LEU A 1 110 ? 0.384 6.590 -7.719 1.00 97.75 110 LEU A N 1
ATOM 879 C CA . LEU A 1 110 ? 1.163 7.340 -6.719 1.00 97.75 110 LEU A CA 1
ATOM 880 C C . LEU A 1 110 ? 1.240 8.845 -6.998 1.00 97.75 110 LEU A C 1
ATOM 882 O O . LEU A 1 110 ? 1.442 9.628 -6.076 1.00 97.75 110 LEU A O 1
ATOM 886 N N . PHE A 1 111 ? 1.097 9.252 -8.259 1.00 96.69 111 PHE A N 1
ATOM 887 C CA . PHE A 1 111 ? 1.127 10.658 -8.676 1.00 96.69 111 PHE A CA 1
ATOM 888 C C . PHE A 1 111 ? -0.174 11.101 -9.360 1.00 96.69 111 PHE A C 1
ATOM 890 O O . PHE A 1 111 ? -0.233 12.166 -9.974 1.00 96.69 111 PHE A O 1
ATOM 897 N N . SER A 1 112 ? -1.232 10.295 -9.253 1.00 96.50 112 SER A N 1
ATOM 898 C CA . SER A 1 112 ? -2.559 10.656 -9.742 1.00 96.50 112 SER A CA 1
ATOM 899 C C . SER A 1 112 ? -3.233 11.632 -8.782 1.00 96.50 112 SER A C 1
ATOM 901 O O . SER A 1 112 ? -3.383 11.349 -7.591 1.00 96.50 112 SER A O 1
ATOM 903 N N . ARG A 1 113 ? -3.712 12.762 -9.315 1.00 95.44 113 ARG A N 1
ATOM 904 C CA . ARG A 1 113 ? -4.474 13.757 -8.547 1.00 95.44 113 ARG A CA 1
ATOM 905 C C . ARG A 1 113 ? -5.718 13.145 -7.902 1.00 95.44 113 ARG A C 1
ATOM 907 O O . ARG A 1 113 ? -5.970 13.388 -6.724 1.00 95.44 113 ARG A O 1
ATOM 914 N N . ASP A 1 114 ? -6.473 12.346 -8.652 1.00 93.44 114 ASP A N 1
ATOM 915 C CA . ASP A 1 114 ? -7.719 11.749 -8.162 1.00 93.44 114 ASP A CA 1
ATOM 916 C C . ASP A 1 114 ? -7.451 10.792 -7.001 1.00 93.44 114 ASP A C 1
ATOM 918 O O . ASP A 1 114 ? -8.158 10.814 -5.992 1.00 93.44 114 ASP A O 1
ATOM 922 N N . GLN A 1 115 ? -6.380 9.999 -7.103 1.00 94.69 115 GLN A N 1
ATOM 923 C CA . GLN A 1 115 ? -5.982 9.089 -6.034 1.00 94.69 115 GLN A CA 1
ATOM 924 C C . GLN A 1 115 ? -5.507 9.852 -4.790 1.00 94.69 115 GLN A C 1
ATOM 926 O O . GLN A 1 115 ? -5.873 9.475 -3.678 1.00 94.69 115 GLN A O 1
ATOM 931 N N . MET A 1 116 ? -4.752 10.943 -4.956 1.00 92.69 116 MET A N 1
ATOM 932 C CA . MET A 1 116 ? -4.312 11.787 -3.839 1.00 92.69 116 MET A CA 1
ATOM 933 C C . MET A 1 116 ? -5.480 12.434 -3.093 1.00 92.69 116 MET A C 1
ATOM 935 O O . MET A 1 116 ? -5.462 12.481 -1.866 1.00 92.69 116 MET A O 1
ATOM 939 N N . LEU A 1 117 ? -6.495 12.916 -3.817 1.00 93.69 117 LEU A N 1
ATOM 940 C CA . LEU A 1 117 ? -7.700 13.491 -3.212 1.00 93.69 117 LEU A CA 1
ATOM 941 C C . LEU A 1 117 ? -8.541 12.426 -2.504 1.00 93.69 117 LEU A C 1
ATOM 943 O O . LEU A 1 117 ? -9.073 12.675 -1.425 1.00 93.69 117 LEU A O 1
ATOM 947 N N . LYS A 1 118 ? -8.646 11.235 -3.102 1.00 93.56 118 LYS A N 1
ATOM 948 C CA . LYS A 1 118 ? -9.398 10.113 -2.538 1.00 93.56 118 LYS A CA 1
ATOM 949 C C . LYS A 1 118 ? -8.746 9.553 -1.277 1.00 93.56 118 LYS A C 1
ATOM 951 O O . LYS A 1 118 ? -9.451 9.260 -0.316 1.00 93.56 118 LYS A O 1
ATOM 956 N N . HIS A 1 119 ? -7.432 9.327 -1.304 1.00 93.62 119 HIS A N 1
ATOM 957 C CA . HIS A 1 119 ? -6.736 8.569 -0.267 1.00 93.62 119 HIS A CA 1
ATOM 958 C C . HIS A 1 119 ? -5.293 9.082 -0.039 1.00 93.62 119 HIS A C 1
ATOM 960 O O . HIS A 1 119 ? -4.318 8.405 -0.378 1.00 93.62 119 HIS A O 1
ATOM 966 N N . PRO A 1 120 ? -5.115 10.268 0.577 1.00 93.62 120 PRO A N 1
ATOM 967 C CA . PRO A 1 120 ? -3.811 10.943 0.703 1.00 93.62 120 PRO A CA 1
ATOM 968 C C . PRO A 1 120 ? -2.787 10.218 1.596 1.00 93.62 120 PRO A C 1
ATOM 970 O O . PRO A 1 120 ? -1.598 10.564 1.583 1.00 93.62 120 PRO A O 1
ATOM 973 N N . ALA A 1 121 ? -3.244 9.244 2.386 1.00 96.25 121 ALA A N 1
ATOM 974 C CA . ALA A 1 121 ? -2.442 8.405 3.274 1.00 96.25 121 ALA A CA 1
ATOM 975 C C . ALA A 1 121 ? -2.515 6.909 2.903 1.00 96.25 121 ALA A C 1
ATOM 977 O O . ALA A 1 121 ? -2.257 6.066 3.754 1.00 96.25 121 ALA A O 1
ATOM 978 N N . VAL A 1 122 ? -2.830 6.571 1.643 1.00 97.19 122 VAL A N 1
ATOM 979 C CA . VAL A 1 122 ? -3.022 5.175 1.199 1.00 97.19 122 VAL A CA 1
ATOM 980 C C . VAL A 1 122 ? -1.850 4.253 1.546 1.00 97.19 122 VAL A C 1
ATOM 982 O O . VAL A 1 122 ? -2.067 3.156 2.034 1.00 97.19 122 VAL A O 1
ATOM 985 N N . ILE A 1 123 ? -0.600 4.704 1.398 1.00 98.38 123 ILE A N 1
ATOM 986 C CA . ILE A 1 123 ? 0.568 3.873 1.742 1.00 98.38 123 ILE A CA 1
ATOM 987 C C . ILE A 1 123 ? 0.619 3.561 3.241 1.00 98.38 123 ILE A C 1
ATOM 989 O O . ILE A 1 123 ? 0.936 2.439 3.621 1.00 98.38 123 ILE A O 1
ATOM 993 N N . LEU A 1 124 ? 0.261 4.526 4.095 1.00 98.50 124 LEU A N 1
ATOM 994 C CA . LEU A 1 124 ? 0.164 4.286 5.533 1.00 98.50 124 LEU A CA 1
ATOM 995 C C . LEU A 1 124 ? -0.993 3.337 5.859 1.00 98.50 124 LEU A C 1
ATOM 997 O O . LEU A 1 124 ? -0.833 2.488 6.725 1.00 98.50 124 LEU A O 1
ATOM 1001 N N . HIS A 1 125 ? -2.124 3.455 5.161 1.00 98.25 125 HIS A N 1
ATOM 1002 C CA . HIS A 1 125 ? -3.259 2.543 5.308 1.00 98.25 125 HIS A CA 1
ATOM 1003 C C . HIS A 1 125 ? -2.870 1.095 4.969 1.00 98.25 125 HIS A C 1
ATOM 1005 O O . HIS A 1 125 ? -3.055 0.206 5.796 1.00 98.25 125 HIS A O 1
ATOM 1011 N N . GLU A 1 126 ? -2.215 0.856 3.830 1.00 98.69 126 GLU A N 1
ATOM 1012 C CA . GLU A 1 126 ? -1.761 -0.496 3.477 1.00 98.69 126 GLU A CA 1
ATOM 1013 C C . GLU A 1 126 ? -0.700 -1.037 4.447 1.00 98.69 126 GLU A C 1
ATOM 1015 O O . GLU A 1 126 ? -0.716 -2.212 4.822 1.00 98.69 126 GLU A O 1
ATOM 1020 N N . LEU A 1 127 ? 0.218 -0.181 4.905 1.00 98.75 127 LEU A N 1
ATOM 1021 C CA . LEU A 1 127 ? 1.188 -0.558 5.933 1.00 98.75 127 LEU A CA 1
ATOM 1022 C C . LEU A 1 127 ? 0.520 -0.814 7.296 1.00 98.75 127 LEU A C 1
ATOM 1024 O O . LEU A 1 127 ? 1.020 -1.632 8.066 1.00 98.75 127 LEU A O 1
ATOM 1028 N N . ALA A 1 128 ? -0.614 -0.180 7.599 1.00 98.44 128 ALA A N 1
ATOM 1029 C CA . ALA A 1 128 ? -1.390 -0.463 8.803 1.00 98.44 128 ALA A CA 1
ATOM 1030 C C . ALA A 1 128 ? -2.035 -1.854 8.736 1.00 98.44 128 ALA A C 1
ATOM 1032 O O . ALA A 1 128 ? -1.976 -2.584 9.725 1.00 98.44 128 ALA A O 1
ATOM 1033 N N . HIS A 1 129 ? -2.541 -2.282 7.572 1.00 98.62 129 HIS A N 1
ATOM 1034 C CA . HIS A 1 129 ? -2.954 -3.677 7.376 1.00 98.62 129 HIS A CA 1
ATOM 1035 C C . HIS A 1 129 ? -1.788 -4.646 7.584 1.00 98.62 129 HIS A C 1
ATOM 1037 O O . HIS A 1 129 ? -1.935 -5.649 8.286 1.00 98.62 129 HIS A O 1
ATOM 1043 N N . ALA A 1 130 ? -0.612 -4.321 7.038 1.00 98.69 130 ALA A N 1
ATOM 1044 C CA . ALA A 1 130 ? 0.593 -5.118 7.237 1.00 98.69 130 ALA A CA 1
ATOM 1045 C C . ALA A 1 130 ? 1.003 -5.193 8.718 1.00 98.69 130 ALA A C 1
ATOM 1047 O O . ALA A 1 130 ? 1.381 -6.263 9.190 1.00 98.69 130 ALA A O 1
ATOM 1048 N N . TYR A 1 131 ? 0.890 -4.095 9.467 1.00 98.56 131 TYR A N 1
ATOM 1049 C CA . TYR A 1 131 ? 1.170 -4.050 10.903 1.00 98.56 131 TYR A CA 1
ATOM 1050 C C . TYR A 1 131 ? 0.155 -4.854 11.717 1.00 98.56 131 TYR A C 1
ATOM 1052 O O . TYR A 1 131 ? 0.539 -5.628 12.596 1.00 98.56 131 TYR A O 1
ATOM 1060 N N . HIS A 1 132 ? -1.132 -4.711 11.405 1.00 98.44 132 HIS A N 1
ATOM 1061 C CA . HIS A 1 132 ? -2.198 -5.470 12.047 1.00 98.44 132 HIS A CA 1
ATOM 1062 C C . HIS A 1 132 ? -1.997 -6.974 11.832 1.00 98.44 132 HIS A C 1
ATOM 1064 O O . HIS A 1 132 ? -2.117 -7.729 12.783 1.00 98.44 132 HIS A O 1
ATOM 1070 N N . ASP A 1 133 ? -1.605 -7.421 10.639 1.00 98.50 133 ASP A N 1
ATOM 1071 C CA . ASP A 1 133 ? -1.321 -8.837 10.378 1.00 98.50 133 ASP A CA 1
ATOM 1072 C C . ASP A 1 133 ? -0.019 -9.319 11.049 1.00 98.50 133 ASP A C 1
ATOM 1074 O O . ASP A 1 133 ? -0.007 -10.315 11.768 1.00 98.50 133 ASP A O 1
ATOM 1078 N N . GLN A 1 134 ? 1.093 -8.610 10.827 1.00 98.25 134 GLN A N 1
ATOM 1079 C CA . GLN A 1 134 ? 2.438 -9.124 11.119 1.00 98.25 134 GLN A CA 1
ATOM 1080 C C . GLN A 1 134 ? 2.933 -8.834 12.538 1.00 98.25 134 GLN A C 1
ATOM 1082 O O . GLN A 1 134 ? 3.874 -9.484 12.991 1.00 98.25 134 GLN A O 1
ATOM 1087 N N . VAL A 1 135 ? 2.352 -7.845 13.222 1.00 98.19 135 VAL A N 1
ATOM 1088 C CA . VAL A 1 135 ? 2.797 -7.419 14.558 1.00 98.19 135 VAL A CA 1
ATOM 1089 C C . VAL A 1 135 ? 1.747 -7.713 15.620 1.00 98.19 135 VAL A C 1
ATOM 1091 O O . VAL A 1 135 ? 2.089 -8.268 16.659 1.00 98.19 135 VAL A O 1
ATOM 1094 N N . LEU A 1 136 ? 0.493 -7.325 15.379 1.00 97.81 136 LEU A N 1
ATOM 1095 C CA . LEU A 1 136 ? -0.592 -7.505 16.354 1.00 97.81 136 LEU A CA 1
ATOM 1096 C C . LEU A 1 136 ? -1.315 -8.847 16.174 1.00 97.81 136 LEU A C 1
ATOM 1098 O O . LEU A 1 136 ? -1.686 -9.502 17.142 1.00 97.81 136 LEU A O 1
ATOM 1102 N N . GLY A 1 137 ? -1.487 -9.265 14.923 1.00 97.81 137 GLY A N 1
ATOM 1103 C CA . GLY A 1 137 ? -2.411 -10.311 14.510 1.00 97.81 137 GLY A CA 1
ATOM 1104 C C . GLY A 1 137 ? -3.845 -9.787 14.365 1.00 97.81 137 GLY A C 1
ATOM 1105 O O . GLY A 1 137 ? -4.346 -9.036 15.198 1.00 97.81 137 GLY A O 1
ATOM 1106 N N . PHE A 1 138 ? -4.564 -10.263 13.343 1.00 97.44 138 PHE A N 1
ATOM 1107 C CA . PHE A 1 138 ? -5.968 -9.883 13.093 1.00 97.44 138 PHE A CA 1
ATOM 1108 C C . PHE A 1 138 ? -6.969 -10.288 14.192 1.00 97.44 138 PHE A C 1
ATOM 1110 O O . PHE A 1 138 ? -8.162 -10.014 14.065 1.00 97.44 138 PHE A O 1
ATOM 1117 N N . GLY A 1 139 ? -6.514 -10.993 15.228 1.00 97.69 139 GLY A N 1
ATOM 1118 C CA . GLY A 1 139 ? -7.301 -11.364 16.403 1.00 97.69 139 GLY A CA 1
ATOM 1119 C C . GLY A 1 139 ? -7.131 -10.412 17.589 1.00 97.69 139 GLY A C 1
ATOM 1120 O O . GLY A 1 139 ? -7.599 -10.744 18.677 1.00 97.69 139 GLY A O 1
ATOM 1121 N N . GLU A 1 140 ? -6.446 -9.279 17.410 1.00 97.94 140 GLU A N 1
ATOM 1122 C CA . GLU A 1 140 ? -6.197 -8.310 18.478 1.00 97.94 140 GLU A CA 1
ATOM 1123 C C . GLU A 1 140 ? -7.516 -7.790 19.073 1.00 97.94 140 GLU A C 1
ATOM 1125 O O . GLU A 1 140 ? -8.310 -7.106 18.419 1.00 97.94 140 GLU A O 1
ATOM 1130 N N . GLN A 1 141 ? -7.752 -8.130 20.341 1.00 98.25 141 GLN A N 1
ATOM 1131 C CA . GLN A 1 141 ? -9.042 -7.936 21.001 1.00 98.25 141 GLN A CA 1
ATOM 1132 C C . GLN A 1 141 ? -9.386 -6.459 21.177 1.00 98.25 141 GLN A C 1
ATOM 1134 O O . GLN A 1 141 ? -10.557 -6.092 21.083 1.00 98.25 141 GLN A O 1
ATOM 1139 N N . MET A 1 142 ? -8.388 -5.592 21.385 1.00 97.81 142 MET A N 1
ATOM 1140 C CA . MET A 1 142 ? -8.641 -4.156 21.525 1.00 97.81 142 MET A CA 1
ATOM 1141 C C . MET A 1 142 ? -9.166 -3.529 20.228 1.00 97.81 142 MET A C 1
ATOM 1143 O O . MET A 1 142 ? -10.042 -2.664 20.280 1.00 97.81 142 MET A O 1
ATOM 1147 N N . ILE A 1 143 ? -8.674 -3.975 19.068 1.00 97.88 143 ILE A N 1
ATOM 1148 C CA . ILE A 1 143 ? -9.139 -3.481 17.763 1.00 97.88 143 ILE A CA 1
ATOM 1149 C C . ILE A 1 143 ? -10.567 -3.960 17.504 1.00 97.88 143 ILE A C 1
ATOM 1151 O O . ILE A 1 143 ? -11.425 -3.147 17.163 1.00 97.88 143 ILE A O 1
ATOM 1155 N N . ILE A 1 144 ? -10.840 -5.247 17.741 1.00 98.56 144 ILE A N 1
ATOM 1156 C CA . ILE A 1 144 ? -12.182 -5.828 17.584 1.00 98.56 144 ILE A CA 1
ATOM 1157 C C . ILE A 1 144 ? -13.192 -5.095 18.477 1.00 98.56 144 ILE A C 1
ATOM 1159 O O . ILE A 1 144 ? -14.218 -4.625 17.990 1.00 98.56 144 ILE A O 1
ATOM 1163 N N . ALA A 1 145 ? -12.872 -4.900 19.759 1.00 98.50 145 ALA A N 1
ATOM 1164 C CA . ALA A 1 145 ? -13.753 -4.196 20.687 1.00 98.50 145 ALA A CA 1
ATOM 1165 C C . ALA A 1 145 ? -13.997 -2.730 20.279 1.00 98.50 145 ALA A C 1
ATOM 1167 O O . ALA A 1 145 ? -15.110 -2.219 20.428 1.00 98.50 145 ALA A O 1
ATOM 1168 N N . SER A 1 146 ? -12.975 -2.045 19.752 1.00 98.19 146 SER A N 1
ATOM 1169 C CA . SER A 1 146 ? -13.105 -0.672 19.248 1.00 98.19 146 SER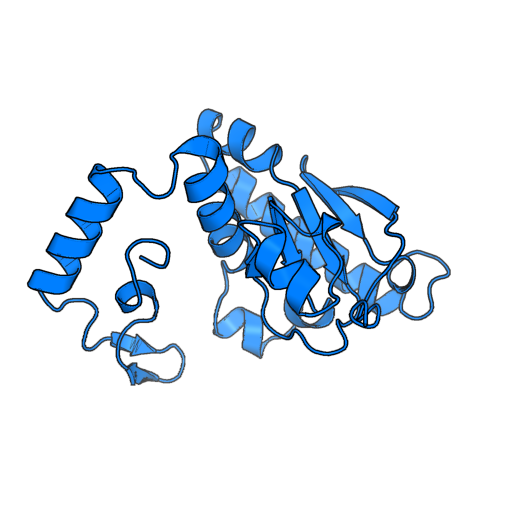 A CA 1
ATOM 1170 C C . SER A 1 146 ? -14.006 -0.604 18.010 1.00 98.19 146 SER A C 1
ATOM 1172 O O . SER A 1 146 ? -14.900 0.245 17.952 1.00 98.19 146 SER A O 1
ATOM 1174 N N . TYR A 1 147 ? -13.832 -1.537 17.069 1.00 98.44 147 TYR A N 1
ATOM 1175 C CA . TYR A 1 147 ? -14.689 -1.679 15.892 1.00 98.44 147 TYR A CA 1
ATOM 1176 C C . TYR A 1 147 ? -16.148 -1.925 16.293 1.00 98.44 147 TYR A C 1
ATOM 1178 O O . TYR A 1 147 ? -17.034 -1.171 15.887 1.00 98.44 147 TYR A O 1
ATOM 1186 N N . ASP A 1 148 ? -16.405 -2.907 17.159 1.00 98.50 148 ASP A N 1
ATOM 1187 C CA . ASP A 1 148 ? -17.757 -3.246 17.612 1.00 98.50 148 ASP A CA 1
ATOM 1188 C C . ASP A 1 148 ? -18.439 -2.057 18.304 1.00 98.50 148 ASP A C 1
ATOM 1190 O O . ASP A 1 148 ? -19.622 -1.777 18.079 1.00 98.50 148 ASP A O 1
ATOM 1194 N N . ALA A 1 149 ? -17.691 -1.298 19.112 1.00 98.38 149 ALA A N 1
ATOM 1195 C CA . ALA A 1 149 ? -18.195 -0.088 19.749 1.00 98.38 149 ALA A CA 1
ATOM 1196 C C . ALA A 1 149 ? -18.542 1.013 18.729 1.00 98.38 149 ALA A C 1
ATOM 1198 O O . ALA A 1 149 ? -19.565 1.688 18.889 1.00 98.38 149 ALA A O 1
ATOM 1199 N N . ALA A 1 150 ? -17.728 1.203 17.685 1.00 98.00 150 ALA A N 1
ATOM 1200 C CA . ALA A 1 150 ? -17.998 2.159 16.611 1.00 98.00 150 ALA A CA 1
ATOM 1201 C C . ALA A 1 150 ? -19.238 1.763 15.794 1.00 98.00 150 ALA A C 1
ATOM 1203 O O . ALA A 1 150 ? -20.113 2.603 15.554 1.00 98.00 150 ALA A O 1
ATOM 1204 N N . MET A 1 151 ? -19.362 0.480 15.446 1.00 98.31 151 MET A N 1
ATOM 1205 C CA . MET A 1 151 ? -20.518 -0.059 14.729 1.00 98.31 151 MET A CA 1
ATOM 1206 C C . MET A 1 151 ? -21.801 0.056 15.553 1.00 98.31 151 MET A C 1
ATOM 1208 O O . MET A 1 151 ? -22.812 0.539 15.046 1.00 98.31 151 MET A O 1
ATOM 1212 N N . LYS A 1 152 ? -21.756 -0.268 16.852 1.00 98.38 152 LYS A N 1
ATOM 1213 C CA . LYS A 1 152 ? -22.900 -0.108 17.765 1.00 98.38 152 LYS A CA 1
ATOM 1214 C C . LYS A 1 152 ? -23.368 1.345 17.876 1.00 98.38 152 LYS A C 1
ATOM 1216 O O . LYS A 1 152 ? -24.563 1.593 18.004 1.00 98.38 152 LYS A O 1
ATOM 1221 N N . LYS A 1 153 ? -22.442 2.307 17.835 1.00 98.00 153 LYS A N 1
ATOM 1222 C CA . LYS A 1 153 ? -22.767 3.744 17.838 1.00 98.00 153 LYS A CA 1
ATOM 1223 C C . LYS A 1 153 ? -23.262 4.254 16.478 1.00 98.00 153 LYS A C 1
ATOM 1225 O O . LYS A 1 153 ? -23.736 5.383 16.408 1.00 98.00 153 LYS A O 1
ATOM 1230 N N . GLY A 1 154 ? -23.128 3.470 15.407 1.00 97.69 154 GLY A N 1
ATOM 1231 C CA . GLY A 1 154 ? -23.546 3.847 14.056 1.00 97.69 154 GLY A CA 1
ATOM 1232 C C . GLY A 1 154 ? -22.709 4.962 13.415 1.00 97.69 154 GLY A C 1
ATOM 1233 O O . GLY A 1 154 ? -23.122 5.519 12.399 1.00 97.69 154 GLY A O 1
ATOM 1234 N N . ILE A 1 155 ? -21.535 5.298 13.969 1.00 96.50 155 ILE A N 1
ATOM 1235 C CA . ILE A 1 155 ? -20.736 6.457 13.511 1.00 96.50 155 ILE A CA 1
ATOM 1236 C C . ILE A 1 155 ? -20.146 6.267 12.108 1.00 96.50 155 ILE A C 1
ATOM 1238 O O . ILE A 1 155 ? -19.778 7.239 11.456 1.00 96.50 155 ILE A O 1
ATOM 1242 N N . LEU A 1 156 ? -20.080 5.022 11.633 1.00 97.44 156 LEU A N 1
ATOM 1243 C CA . LEU A 1 156 ? -19.580 4.663 10.307 1.00 97.44 156 LEU A CA 1
ATOM 1244 C C . LEU A 1 156 ? -20.703 4.456 9.279 1.00 97.44 156 LEU A C 1
ATOM 1246 O O . LEU A 1 156 ? -20.421 4.267 8.100 1.00 97.44 156 LEU A O 1
ATOM 1250 N N . GLU A 1 157 ? -21.975 4.502 9.684 1.00 97.50 157 GLU A N 1
ATOM 1251 C CA . GLU A 1 157 ? -23.101 4.179 8.795 1.00 97.50 157 GLU A CA 1
ATOM 1252 C C . GLU A 1 157 ? -23.413 5.294 7.792 1.00 97.50 157 GLU A C 1
ATOM 1254 O O . GLU A 1 157 ? -23.878 5.030 6.682 1.00 97.50 157 GLU A O 1
ATOM 1259 N N . ARG A 1 158 ? -23.159 6.553 8.168 1.00 97.56 158 ARG A N 1
ATOM 1260 C CA . ARG A 1 158 ? -23.460 7.732 7.347 1.00 97.56 158 ARG A CA 1
ATOM 1261 C C . ARG A 1 158 ? -22.358 8.775 7.484 1.00 97.56 158 ARG A C 1
ATOM 1263 O O . ARG A 1 158 ? -22.414 9.635 8.356 1.00 97.56 158 ARG A O 1
ATOM 1270 N N . VAL A 1 159 ? -21.380 8.712 6.589 1.00 96.56 159 VAL A N 1
ATOM 1271 C CA . VAL A 1 159 ? -20.240 9.637 6.530 1.00 96.56 159 VAL A CA 1
ATOM 1272 C C . VAL A 1 159 ? -20.213 10.382 5.202 1.00 96.56 159 VAL A C 1
ATOM 1274 O O . VAL A 1 159 ? -20.709 9.883 4.189 1.00 96.56 159 VAL A O 1
ATOM 1277 N N . GLN A 1 160 ? -19.609 11.567 5.189 1.00 96.56 160 GLN A N 1
ATOM 1278 C CA . GLN A 1 160 ? -19.355 12.295 3.952 1.00 96.56 160 GLN A CA 1
ATOM 1279 C C . GLN A 1 160 ? -18.077 11.766 3.288 1.00 96.56 160 GLN A C 1
ATOM 1281 O O . GLN A 1 16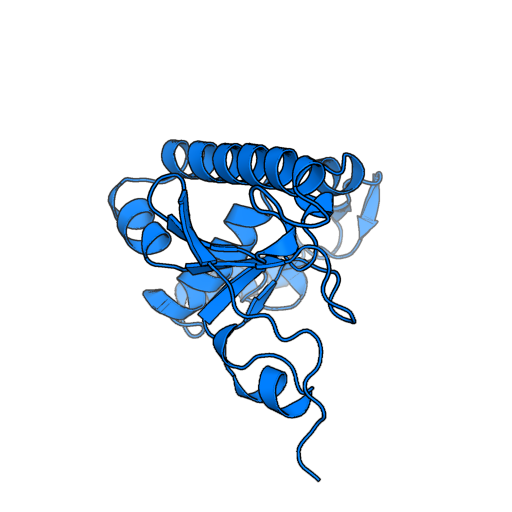0 ? -16.989 11.841 3.851 1.00 96.56 160 GLN A O 1
ATOM 1286 N N . LEU A 1 161 ? -18.214 11.216 2.084 1.00 94.75 161 LEU A N 1
ATOM 1287 C CA . LEU A 1 161 ? -17.097 10.807 1.237 1.00 94.75 161 LEU A CA 1
ATOM 1288 C C . LEU A 1 161 ? -16.364 12.046 0.696 1.00 94.75 161 LEU A C 1
ATOM 1290 O O . LEU A 1 161 ? -16.967 13.106 0.563 1.00 94.75 161 LEU A O 1
ATOM 1294 N N . PHE A 1 162 ? -15.110 11.901 0.255 1.00 91.19 162 PHE A N 1
ATOM 1295 C CA . PHE A 1 162 ? -14.336 12.973 -0.404 1.00 91.19 162 PHE A CA 1
ATOM 1296 C C . PHE A 1 162 ? -15.026 13.600 -1.639 1.00 91.19 162 PHE A C 1
ATOM 1298 O O . PHE A 1 162 ? -14.642 14.671 -2.093 1.00 91.19 162 PHE A O 1
ATOM 1305 N N . THR A 1 163 ? -16.060 12.946 -2.180 1.00 93.25 163 THR A N 1
ATOM 1306 C CA . THR A 1 163 ? -16.913 13.450 -3.271 1.00 93.25 163 THR A CA 1
ATOM 1307 C C . THR A 1 163 ? -18.094 14.303 -2.786 1.00 93.25 163 THR A C 1
ATOM 1309 O O . THR A 1 163 ? -18.916 14.727 -3.590 1.00 93.25 163 THR A O 1
ATOM 1312 N N . GLY A 1 164 ? -18.246 14.495 -1.474 1.00 95.06 164 GLY A N 1
ATOM 1313 C CA . GLY A 1 164 ? -19.389 15.155 -0.839 1.00 95.06 164 GLY A CA 1
ATOM 1314 C C . GLY A 1 164 ? -20.618 14.258 -0.640 1.00 95.06 164 GLY A C 1
ATOM 1315 O O . GLY A 1 164 ? -21.529 14.636 0.096 1.00 95.06 164 GLY A O 1
ATOM 1316 N N . ARG A 1 165 ? -20.650 13.065 -1.252 1.00 96.88 165 ARG A N 1
ATOM 1317 C CA . ARG A 1 165 ? -21.749 12.095 -1.113 1.00 96.88 165 ARG A CA 1
ATOM 1318 C C . ARG A 1 165 ? -21.790 11.497 0.290 1.00 96.88 165 ARG A C 1
ATOM 1320 O O . ARG A 1 165 ? -20.746 11.198 0.862 1.00 96.88 165 ARG A O 1
ATOM 1327 N N . ILE A 1 166 ? -22.991 11.225 0.793 1.00 97.88 166 ILE A N 1
ATOM 1328 C CA . ILE A 1 166 ? -23.171 10.434 2.015 1.00 97.88 166 ILE A CA 1
ATOM 1329 C C . ILE A 1 166 ? -23.112 8.945 1.669 1.00 97.88 166 ILE A C 1
ATOM 1331 O O . ILE A 1 166 ? -23.846 8.481 0.796 1.00 97.88 166 ILE A O 1
ATOM 1335 N N . VAL A 1 167 ? -22.232 8.207 2.343 1.00 97.31 167 VAL A N 1
ATOM 1336 C CA . VAL A 1 167 ? -22.002 6.767 2.147 1.00 97.31 167 VAL A CA 1
ATOM 1337 C C . VAL A 1 167 ? -21.829 6.059 3.492 1.00 97.31 167 VAL A C 1
ATOM 1339 O O . VAL A 1 167 ? -21.608 6.710 4.514 1.00 97.31 167 VAL A O 1
ATOM 1342 N N . ARG A 1 168 ? -21.877 4.723 3.487 1.00 97.75 168 ARG A N 1
ATOM 1343 C CA . ARG A 1 168 ? -21.352 3.908 4.589 1.00 97.75 168 ARG A CA 1
ATOM 1344 C C . ARG A 1 168 ? -19.823 3.917 4.515 1.00 97.75 168 ARG A C 1
ATOM 1346 O O . ARG A 1 168 ? -19.269 3.708 3.435 1.00 97.75 168 ARG A O 1
ATOM 1353 N N . HIS A 1 169 ? -19.149 4.222 5.622 1.00 97.19 169 HIS A N 1
ATOM 1354 C CA . HIS A 1 169 ? -17.692 4.350 5.662 1.00 97.19 169 HIS A CA 1
ATOM 1355 C C . HIS A 1 169 ? -17.029 3.014 5.315 1.00 97.19 169 HIS A C 1
ATOM 1357 O O . HIS A 1 169 ? -17.510 1.957 5.717 1.00 97.19 169 HIS A O 1
ATOM 1363 N N . TYR A 1 170 ? -15.898 3.053 4.610 1.00 95.69 170 TYR A N 1
ATOM 1364 C CA . TYR A 1 170 ? -15.184 1.843 4.193 1.00 95.69 170 TYR A CA 1
ATOM 1365 C C . TYR A 1 170 ? -14.749 0.971 5.386 1.00 95.69 170 TYR A C 1
ATOM 1367 O O . TYR A 1 170 ? -14.964 -0.238 5.374 1.00 95.69 170 TYR A O 1
ATOM 1375 N N . GLY A 1 171 ? -14.286 1.598 6.471 1.00 96.69 171 GLY A N 1
ATOM 1376 C CA . GLY A 1 171 ? -13.980 0.922 7.739 1.00 96.69 171 GLY A CA 1
ATOM 1377 C C . GLY A 1 171 ? -15.172 0.248 8.438 1.00 96.69 171 GLY A C 1
ATOM 1378 O O . GLY A 1 171 ? -14.981 -0.450 9.422 1.00 96.69 171 GLY A O 1
ATOM 1379 N N . ALA A 1 172 ? -16.407 0.397 7.940 1.00 97.81 172 ALA A N 1
ATOM 1380 C CA . ALA A 1 172 ? -17.539 -0.404 8.411 1.00 97.81 172 ALA A CA 1
ATOM 1381 C C . ALA A 1 172 ? -17.499 -1.856 7.896 1.00 97.81 172 ALA A C 1
ATOM 1383 O O . ALA A 1 172 ? -18.246 -2.695 8.398 1.00 97.81 172 ALA A O 1
ATOM 1384 N N . THR A 1 173 ? -16.663 -2.156 6.894 1.00 97.75 173 THR A N 1
ATOM 1385 C CA . THR A 1 173 ? -16.615 -3.463 6.217 1.00 97.75 173 THR A CA 1
ATOM 1386 C C . THR A 1 173 ? -16.276 -4.601 7.176 1.00 97.75 173 THR A C 1
ATOM 1388 O O . THR A 1 173 ? -16.948 -5.629 7.159 1.00 97.75 173 THR A O 1
ATOM 1391 N N . ASN A 1 174 ? -15.230 -4.434 7.987 1.00 97.69 174 ASN A N 1
ATOM 1392 C CA . ASN A 1 174 ? -14.828 -5.340 9.062 1.00 97.69 174 ASN A CA 1
ATOM 1393 C C . ASN A 1 174 ? -13.745 -4.660 9.922 1.00 97.69 174 ASN A C 1
ATOM 1395 O O . ASN A 1 174 ? -13.216 -3.614 9.548 1.00 97.69 174 ASN A O 1
ATOM 1399 N N . HIS A 1 175 ? -13.363 -5.292 11.032 1.00 97.81 175 HIS A N 1
ATOM 1400 C CA . HIS A 1 175 ? -12.369 -4.775 11.981 1.00 97.81 175 HIS A CA 1
ATOM 1401 C C . HIS A 1 175 ? -10.937 -4.659 11.434 1.00 97.81 175 HIS A C 1
ATOM 1403 O O . HIS A 1 175 ? -10.081 -4.095 12.105 1.00 97.81 175 HIS A O 1
ATOM 1409 N N . LYS A 1 176 ? -10.638 -5.215 10.254 1.00 97.62 176 LYS A N 1
ATOM 1410 C CA . LYS A 1 176 ? -9.337 -5.053 9.586 1.00 97.62 176 LYS A CA 1
ATOM 1411 C C . LYS A 1 176 ? -9.271 -3.763 8.769 1.00 97.62 176 LYS A C 1
ATOM 1413 O O . LYS A 1 176 ? -8.170 -3.257 8.588 1.00 97.62 176 LYS A O 1
ATOM 1418 N N . GLU A 1 177 ? -10.419 -3.275 8.288 1.00 97.12 177 GLU A N 1
ATOM 1419 C CA . GLU A 1 177 ? -10.569 -2.019 7.530 1.00 97.12 177 GLU A CA 1
ATOM 1420 C C . GLU A 1 177 ? -10.837 -0.796 8.421 1.00 97.12 177 GLU A C 1
ATOM 1422 O O . GLU A 1 177 ? -10.748 0.340 7.949 1.00 97.12 177 GLU A O 1
ATOM 1427 N N . TYR A 1 178 ? -11.236 -1.039 9.673 1.00 95.50 178 TYR A N 1
ATOM 1428 C CA . TYR A 1 178 ? -11.493 -0.035 10.707 1.00 95.50 178 TYR A CA 1
ATOM 1429 C C . TYR A 1 178 ? -10.201 0.576 11.248 1.00 95.50 178 TYR A C 1
ATOM 1431 O O . TYR A 1 178 ? -10.13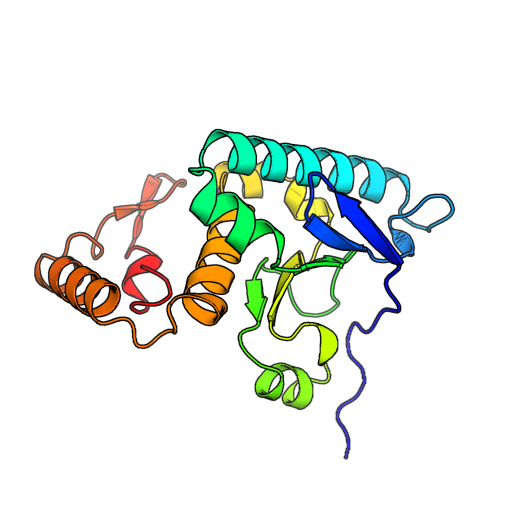7 1.826 11.284 1.00 95.50 178 TYR A O 1
#

Sequence (178 aa):
ARPERVGWIEPVQKNIEGWTVHVDPALLENGEHAEKGEKALKMLANHLQRICILLPKEQLGKIQKMEIWLENKHPELTAMQYHPGAGWLKDRGYDPRLAKKVHITNASALFSRDQMLKHPAVILHELAHAYHDQVLGFGEQMIIASYDAAMKKGILERVQLFTGRIVRHYGATNHKEY

pLDDT: mean 96.99, std 4.6, range [59.59, 98.94]

Foldseek 3Di:
DFAAQFQDAQFDWDQALLATEGEHCLCPVVHVNVVLNVVLSVLVSVLSVVVVVPDDPVVNVVLRDQYEYEDQAGPPDDDFAQACAQPVCRVNNYDRVSHLHGYHRHSVLSVDPVNCLQCVNVVVLRSLLSCCPPPQRVVNVVLQVVLVVCVVVCVQQWDQGSVRDTHRHQSVPHSSND